Protein AF-A0A7S0RSA3-F1 (afdb_monomer_lite)

pLDDT: m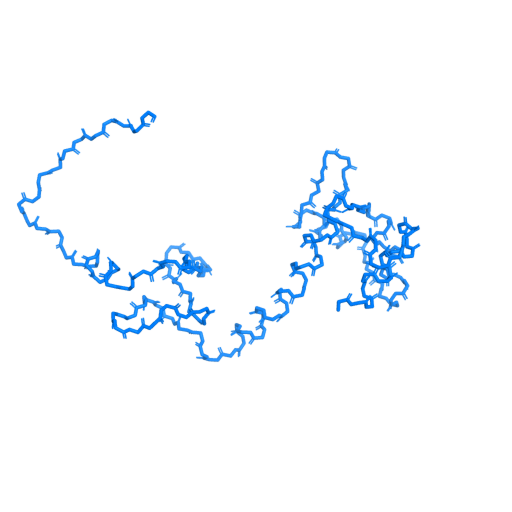ean 77.87, std 15.33, range [42.91, 96.69]

Radius of gyration: 22.01 Å; chains: 1; bounding box: 42×41×58 Å

Foldseek 3Di:
DQLLLCLLQVLVVHHSVPQDQPDWAALVSVQSSCVVVVDHDDSVVSVVLCVVQHDDPVSIHGPCSSVCCVVVVVVVVVLVPDPQEDEAADAAPDDLDQSYFHDDPVDPDGHRDPPPDHSVVVVVVPDDPDPPDDDDDDPDDD

InterPro domains:
  IPR011992 EF-hand domain pair [SSF47473] (24-72)

Sequence (142 aa):
RTTLLRAIGKVLGKRDVDIGVLDKMSTSQFKAAWDTLGVSISPGYIDALFNKYGQDKAGKMPVNVFVDALLYGASRQVMLENDYVQKGAFQAGRAATHMGKILYPECKKGVWPPSDWDPALAERSAQLPDARLQLEFVYGYD

Organism: NCBI:txid1034604

Structure (mmCIF, N/CA/C/O backbone):
data_AF-A0A7S0RSA3-F1
#
_entry.id   AF-A0A7S0RSA3-F1
#
loop_
_atom_site.group_PDB
_atom_site.id
_atom_site.type_symbol
_atom_site.label_atom_id
_atom_site.label_alt_id
_atom_site.label_comp_id
_atom_site.label_asym_id
_atom_site.label_entity_id
_atom_site.label_seq_id
_atom_site.pdbx_PDB_ins_code
_atom_site.Cartn_x
_atom_site.Cartn_y
_atom_site.Cartn_z
_atom_site.occupancy
_atom_site.B_iso_or_equiv
_atom_site.auth_seq_id
_atom_site.auth_comp_id
_atom_site.auth_asym_id
_atom_site.auth_atom_id
_atom_site.pdbx_PDB_model_num
ATOM 1 N N . ARG A 1 1 ? -5.636 -14.315 2.972 1.00 79.56 1 ARG A N 1
ATOM 2 C CA . ARG A 1 1 ? -6.605 -13.212 2.737 1.00 79.56 1 ARG A CA 1
ATOM 3 C C . ARG A 1 1 ? -7.814 -13.303 3.670 1.00 79.56 1 ARG A C 1
ATOM 5 O O . ARG A 1 1 ? -7.992 -12.400 4.472 1.00 79.56 1 ARG A O 1
ATOM 12 N N . THR A 1 2 ? -8.583 -14.394 3.640 1.00 86.00 2 THR A N 1
ATOM 13 C CA . THR A 1 2 ? -9.829 -14.564 4.419 1.00 86.00 2 THR A CA 1
ATOM 14 C C . THR A 1 2 ? -9.654 -14.406 5.933 1.00 86.00 2 THR A C 1
ATOM 16 O O . THR A 1 2 ? -10.406 -13.669 6.556 1.00 86.00 2 THR A O 1
ATOM 19 N N . THR A 1 3 ? -8.620 -15.006 6.534 1.00 90.00 3 THR A N 1
ATOM 20 C CA . THR A 1 3 ? -8.354 -14.883 7.983 1.00 90.00 3 THR A CA 1
ATOM 21 C C . THR A 1 3 ? -8.111 -13.436 8.420 1.00 90.00 3 THR A C 1
ATOM 23 O O . THR A 1 3 ? -8.660 -12.995 9.425 1.00 90.00 3 THR A O 1
ATOM 26 N N . LEU A 1 4 ? -7.337 -12.680 7.634 1.00 90.81 4 LEU A N 1
ATOM 27 C CA . LEU A 1 4 ? -7.052 -11.269 7.897 1.00 90.81 4 LEU A CA 1
ATOM 28 C C . LEU A 1 4 ? -8.320 -10.413 7.784 1.00 90.81 4 LEU A C 1
ATOM 30 O O . LEU A 1 4 ? -8.612 -9.627 8.679 1.00 90.81 4 LEU A O 1
ATOM 34 N N . LEU A 1 5 ? -9.104 -10.603 6.718 1.00 92.88 5 LEU A N 1
ATOM 35 C CA . LEU A 1 5 ? -10.372 -9.890 6.541 1.00 92.88 5 LEU A CA 1
ATOM 36 C C . LEU A 1 5 ? -11.381 -10.232 7.641 1.00 92.88 5 LEU A C 1
ATOM 38 O O . LEU A 1 5 ? -12.115 -9.353 8.072 1.00 92.88 5 LEU A O 1
ATOM 42 N N . ARG A 1 6 ? -11.383 -11.461 8.165 1.00 94.00 6 ARG A N 1
ATOM 43 C CA . ARG A 1 6 ? -12.230 -11.838 9.303 1.00 94.00 6 ARG A CA 1
ATOM 44 C C . ARG A 1 6 ? -11.825 -11.127 10.596 1.00 94.00 6 ARG A C 1
ATOM 46 O O . ARG A 1 6 ? -12.699 -10.659 11.321 1.00 94.00 6 ARG A O 1
ATOM 53 N N . ALA A 1 7 ? -10.525 -11.022 10.874 1.00 94.38 7 ALA A N 1
ATOM 54 C CA . ALA A 1 7 ? -10.015 -10.274 12.025 1.00 94.38 7 ALA A CA 1
ATOM 55 C C . ALA A 1 7 ? -10.376 -8.783 11.932 1.00 94.38 7 ALA A C 1
ATOM 57 O O . ALA A 1 7 ? -10.907 -8.209 12.880 1.00 94.38 7 ALA A O 1
ATOM 58 N N . ILE A 1 8 ? -10.175 -8.182 10.757 1.00 95.00 8 ILE A N 1
ATOM 59 C CA . ILE A 1 8 ? -10.550 -6.789 10.491 1.00 95.00 8 ILE A CA 1
ATOM 60 C C . ILE A 1 8 ? -12.070 -6.607 10.598 1.00 95.00 8 ILE A C 1
ATOM 62 O O . ILE A 1 8 ? -12.535 -5.693 11.274 1.00 95.00 8 ILE A O 1
ATOM 66 N N . GLY A 1 9 ? -12.851 -7.504 9.994 1.00 95.06 9 GLY A N 1
ATOM 67 C CA . GLY A 1 9 ? -14.313 -7.481 10.029 1.00 95.06 9 GLY A CA 1
ATOM 68 C C . GLY A 1 9 ? -14.855 -7.514 11.453 1.00 95.06 9 GLY A C 1
ATOM 69 O O . GLY A 1 9 ? -15.698 -6.692 11.803 1.00 95.06 9 GLY A O 1
ATOM 70 N N . LYS A 1 10 ? -14.291 -8.363 12.321 1.00 94.94 10 LYS A N 1
ATOM 71 C CA . LYS A 1 10 ? -14.660 -8.424 13.743 1.00 94.94 10 LYS A CA 1
ATOM 72 C C . LYS A 1 10 ? -14.517 -7.069 14.443 1.00 94.94 10 LYS A C 1
ATOM 74 O O . LYS A 1 10 ? -15.375 -6.712 15.243 1.00 94.94 10 LYS A O 1
ATOM 79 N N . VAL A 1 11 ? -13.465 -6.313 14.135 1.00 95.75 11 VAL A N 1
ATOM 80 C CA . VAL A 1 11 ? -13.216 -4.993 14.737 1.00 95.75 11 VAL A CA 1
ATOM 81 C C . VAL A 1 11 ? -14.070 -3.891 14.103 1.00 95.75 11 VAL A C 1
ATOM 83 O O . VAL A 1 11 ? -14.450 -2.936 14.778 1.00 95.75 11 VAL A O 1
ATOM 86 N N . LEU A 1 12 ? -14.402 -4.024 12.819 1.00 94.56 12 LEU A N 1
ATOM 87 C CA . LEU A 1 12 ? -15.292 -3.103 12.110 1.00 94.56 12 LEU A CA 1
ATOM 88 C C . LEU A 1 12 ? -16.784 -3.407 12.328 1.00 94.56 12 LEU A C 1
ATOM 90 O O . LEU A 1 12 ? -17.625 -2.647 11.855 1.00 94.56 12 LEU A O 1
ATOM 94 N N . GLY A 1 13 ? -17.124 -4.501 13.018 1.00 94.31 13 GLY A N 1
ATOM 95 C CA . GLY A 1 13 ? -18.507 -4.953 13.188 1.00 94.31 13 GLY A CA 1
ATOM 96 C C . GLY A 1 13 ? -19.145 -5.455 11.888 1.00 94.31 13 GLY A C 1
ATOM 97 O O . GLY A 1 13 ? -20.351 -5.325 11.702 1.00 94.31 13 GLY A O 1
ATOM 98 N N . LYS A 1 14 ? -18.338 -5.997 10.970 1.00 93.88 14 LYS A N 1
ATOM 99 C CA . LYS A 1 14 ? -18.748 -6.459 9.637 1.00 93.88 14 LYS A CA 1
ATOM 100 C C . LYS A 1 14 ? -18.318 -7.901 9.388 1.00 93.88 14 LYS A C 1
ATOM 102 O O . LYS A 1 14 ? -17.332 -8.374 9.954 1.00 93.88 14 LYS A O 1
ATOM 107 N N . ARG A 1 15 ? -19.024 -8.605 8.499 1.00 91.94 15 ARG A N 1
ATOM 108 C CA . ARG A 1 15 ? -18.519 -9.880 7.966 1.00 91.94 15 ARG A CA 1
ATOM 109 C C . ARG A 1 15 ? -17.389 -9.594 6.981 1.00 91.94 15 ARG A C 1
ATOM 111 O O . ARG A 1 15 ? -17.340 -8.529 6.375 1.00 91.94 15 ARG A O 1
ATOM 118 N N . ASP A 1 16 ? -16.495 -10.557 6.801 1.00 88.62 16 ASP A N 1
ATOM 119 C CA . ASP A 1 16 ? -15.362 -10.466 5.874 1.00 88.62 16 ASP A CA 1
ATOM 120 C C . ASP A 1 16 ? -15.788 -10.203 4.422 1.00 88.62 16 ASP A C 1
ATOM 122 O O . ASP A 1 16 ? -15.103 -9.472 3.710 1.00 88.62 16 ASP A O 1
ATOM 126 N N . VAL A 1 17 ? -16.934 -10.746 4.006 1.00 90.44 17 VAL A N 1
ATOM 127 C CA . VAL A 1 17 ? -17.531 -10.521 2.676 1.00 90.44 17 VAL A CA 1
ATOM 128 C C . VAL A 1 17 ? -18.130 -9.125 2.482 1.00 90.44 17 VAL A C 1
ATOM 130 O O . VAL A 1 17 ? -18.289 -8.695 1.345 1.00 90.44 17 VAL A O 1
ATOM 133 N N . ASP A 1 18 ? -18.443 -8.416 3.570 1.00 92.75 18 ASP A N 1
ATOM 134 C CA . ASP A 1 18 ? -19.067 -7.088 3.525 1.00 92.75 18 ASP A CA 1
ATOM 135 C C . ASP A 1 18 ? -18.023 -5.953 3.574 1.00 92.75 18 ASP A C 1
ATOM 137 O O . ASP A 1 18 ? -18.385 -4.774 3.557 1.00 92.75 18 ASP A O 1
ATOM 141 N N . ILE A 1 19 ? -16.730 -6.292 3.667 1.00 91.88 19 ILE A N 1
ATOM 142 C CA . ILE A 1 19 ? -15.634 -5.319 3.639 1.00 91.88 19 ILE A CA 1
ATOM 143 C C . ILE A 1 19 ? -15.435 -4.847 2.198 1.00 91.88 19 ILE A C 1
ATOM 145 O O . ILE A 1 19 ? -14.972 -5.594 1.335 1.00 91.88 19 ILE A O 1
ATOM 149 N N . GLY A 1 20 ? -15.774 -3.587 1.955 1.00 88.75 20 GLY A N 1
ATOM 150 C CA . GLY A 1 20 ? -15.701 -2.943 0.652 1.00 88.75 20 GLY A CA 1
ATOM 151 C C . GLY A 1 20 ? -14.509 -2.001 0.488 1.00 88.75 20 GLY A C 1
ATOM 152 O O . GLY A 1 20 ? -13.687 -1.795 1.377 1.00 88.75 20 GLY A O 1
ATOM 153 N N . VAL A 1 21 ? -14.456 -1.363 -0.682 1.00 87.00 21 VAL A N 1
ATOM 154 C CA . VAL A 1 21 ? -13.410 -0.397 -1.079 1.00 87.00 21 VAL A CA 1
ATOM 155 C C . VAL A 1 21 ? -13.411 0.865 -0.205 1.00 87.00 21 VAL A C 1
ATOM 157 O O . VAL A 1 21 ? -12.386 1.519 -0.049 1.00 87.00 21 VAL A O 1
ATOM 160 N N . LEU A 1 22 ? -14.563 1.214 0.372 1.00 91.25 22 LEU A N 1
ATOM 161 C CA . LEU A 1 22 ? -14.727 2.407 1.206 1.00 91.25 22 LEU A CA 1
ATOM 162 C C . LEU A 1 22 ? -14.424 2.157 2.686 1.00 91.25 22 LEU A C 1
ATOM 164 O O . LEU A 1 22 ? -14.430 3.106 3.471 1.00 91.25 22 LEU A O 1
ATOM 168 N N . ASP A 1 23 ? -14.180 0.905 3.076 1.00 95.00 23 ASP A N 1
ATOM 169 C CA . ASP A 1 23 ? -13.899 0.575 4.462 1.00 95.00 23 ASP A CA 1
ATOM 170 C C . ASP A 1 23 ? -12.517 1.055 4.878 1.00 95.00 23 ASP A C 1
ATOM 172 O O . ASP A 1 23 ? -11.513 0.868 4.186 1.00 95.00 23 ASP A O 1
ATOM 176 N N . LYS A 1 24 ? -12.480 1.682 6.052 1.00 96.25 24 LYS A N 1
ATOM 177 C CA . LYS A 1 24 ? -11.273 2.257 6.634 1.00 96.25 24 LYS A CA 1
ATOM 178 C C . LYS A 1 24 ? -11.166 1.870 8.097 1.00 96.25 24 LYS A C 1
ATOM 180 O O . LYS A 1 24 ? -12.183 1.710 8.770 1.00 96.25 24 LYS A O 1
ATOM 185 N N . MET A 1 25 ? -9.941 1.794 8.596 1.00 95.88 25 MET A N 1
ATOM 186 C CA . MET A 1 25 ? -9.663 1.481 9.994 1.00 95.88 25 MET A CA 1
ATOM 187 C C . MET A 1 25 ? -8.773 2.542 10.646 1.00 95.88 25 MET A C 1
ATOM 189 O O . MET A 1 25 ? -7.896 3.105 9.993 1.00 95.88 25 MET A O 1
ATOM 193 N N . SER A 1 26 ? -8.998 2.820 11.930 1.00 96.69 26 SER A N 1
ATOM 194 C CA . SER A 1 26 ? -8.088 3.616 12.765 1.00 96.69 26 SER A CA 1
ATOM 195 C C . SER A 1 26 ? -6.900 2.785 13.262 1.00 96.69 26 SER A C 1
ATOM 197 O O . SER A 1 26 ? -6.918 1.555 13.202 1.00 96.69 26 SER A O 1
ATOM 199 N N . THR A 1 27 ? -5.891 3.442 13.835 1.00 95.25 27 THR A N 1
ATOM 200 C CA . THR A 1 27 ? -4.743 2.781 14.482 1.00 95.25 27 THR A CA 1
ATOM 201 C C . THR A 1 27 ? -5.163 1.866 15.635 1.00 95.25 27 THR A C 1
ATOM 203 O O . THR A 1 27 ? -4.638 0.764 15.780 1.00 95.25 27 THR A O 1
ATOM 206 N N . SER A 1 28 ? -6.167 2.268 16.422 1.00 94.94 28 SER A N 1
ATOM 207 C CA . SER A 1 28 ? -6.733 1.442 17.496 1.00 94.94 28 SER A CA 1
ATOM 208 C C . SER A 1 28 ? -7.439 0.193 16.964 1.00 94.94 28 SER A C 1
ATOM 210 O O . SER A 1 28 ? -7.255 -0.897 17.507 1.00 94.94 28 SER A O 1
ATOM 212 N N . GLN A 1 29 ? -8.200 0.330 15.875 1.00 96.19 29 GLN A N 1
ATOM 213 C CA . GLN A 1 29 ? -8.859 -0.797 15.218 1.00 96.19 29 GLN A CA 1
ATOM 214 C C . GLN A 1 29 ? -7.839 -1.743 14.574 1.00 96.19 29 GLN A C 1
ATOM 216 O O . GLN A 1 29 ? -7.968 -2.961 14.687 1.00 96.19 29 GLN A O 1
ATOM 221 N N . PHE A 1 30 ? -6.792 -1.192 13.959 1.00 95.56 30 PHE A N 1
ATOM 222 C CA . PHE A 1 30 ? -5.667 -1.963 13.444 1.00 95.56 30 PHE A CA 1
ATOM 223 C C . PHE A 1 30 ? -5.008 -2.765 14.569 1.00 95.56 30 PHE A C 1
ATOM 225 O O . PHE A 1 30 ? -4.902 -3.981 14.472 1.00 95.56 30 PHE A O 1
ATOM 232 N N . LYS A 1 31 ? -4.649 -2.128 15.689 1.00 95.50 31 LYS A N 1
ATOM 233 C CA . LYS A 1 31 ? -4.056 -2.838 16.828 1.00 95.50 31 LYS A CA 1
ATOM 234 C C . LYS A 1 31 ? -4.947 -3.993 17.299 1.00 95.50 31 LYS A C 1
ATOM 236 O O . LYS A 1 31 ? -4.473 -5.119 17.411 1.00 95.50 31 LYS A O 1
ATOM 241 N N . ALA A 1 32 ? -6.238 -3.731 17.503 1.00 95.12 32 ALA A N 1
ATOM 242 C CA . ALA A 1 32 ? -7.186 -4.748 17.947 1.00 95.12 32 ALA A CA 1
ATOM 243 C C . ALA A 1 32 ? -7.287 -5.923 16.958 1.00 95.12 32 ALA A C 1
ATOM 245 O O . ALA A 1 32 ? -7.335 -7.077 17.377 1.00 95.12 32 ALA A O 1
ATOM 246 N N . ALA A 1 33 ? -7.276 -5.658 15.648 1.00 95.12 33 ALA A N 1
ATOM 247 C CA . ALA A 1 33 ? -7.328 -6.715 14.642 1.00 95.12 33 ALA A CA 1
ATOM 248 C C . ALA A 1 33 ? -6.073 -7.605 14.698 1.00 95.12 33 ALA A C 1
ATOM 250 O O . ALA A 1 33 ? -6.189 -8.826 14.612 1.00 95.12 33 ALA A O 1
ATOM 251 N N . TRP A 1 34 ? -4.888 -7.034 14.920 1.00 94.31 34 TRP A N 1
ATOM 252 C CA . TRP A 1 34 ? -3.647 -7.808 15.054 1.00 94.31 34 TRP A CA 1
ATOM 253 C C . TRP A 1 34 ? -3.548 -8.556 16.383 1.00 94.31 34 TRP A C 1
ATOM 255 O O . TRP A 1 34 ? -3.115 -9.709 16.390 1.00 94.31 34 TRP A O 1
ATOM 265 N N . ASP A 1 35 ? -4.059 -7.978 17.471 1.00 93.62 35 ASP A N 1
ATOM 266 C CA . ASP A 1 35 ? -4.181 -8.668 18.756 1.00 93.62 35 ASP A CA 1
ATOM 267 C C . ASP A 1 35 ? -5.059 -9.932 18.612 1.00 93.62 35 ASP A C 1
ATOM 269 O O . ASP A 1 35 ? -4.721 -10.981 19.158 1.00 93.62 35 ASP A O 1
ATOM 273 N N . THR A 1 36 ? -6.137 -9.900 17.805 1.00 92.88 36 THR A N 1
ATOM 274 C CA . THR A 1 36 ? -6.954 -11.111 17.542 1.00 92.88 36 THR A CA 1
ATOM 275 C C . THR A 1 36 ? -6.224 -12.199 16.756 1.00 92.88 36 THR A C 1
ATOM 277 O O . THR A 1 36 ? -6.622 -13.361 16.812 1.00 92.88 36 THR A O 1
ATOM 280 N N . LEU A 1 37 ? -5.160 -11.835 16.040 1.00 91.75 37 LEU A N 1
ATOM 281 C CA . LEU A 1 37 ? -4.282 -12.766 15.334 1.00 91.75 37 LEU A CA 1
ATOM 282 C C . LEU A 1 37 ? -3.102 -13.226 16.208 1.00 91.75 37 LEU A C 1
ATOM 284 O O . LEU A 1 37 ? -2.268 -13.993 15.735 1.00 91.75 37 LEU A O 1
ATOM 288 N N . GLY A 1 38 ? -3.018 -12.766 17.463 1.00 92.94 38 GLY A N 1
ATOM 289 C CA . GLY A 1 38 ? -1.916 -13.069 18.376 1.00 92.94 38 GLY A CA 1
ATOM 290 C C . GLY A 1 38 ? -0.624 -12.309 18.064 1.00 92.94 38 GLY A C 1
ATOM 291 O O . GLY A 1 38 ? 0.442 -12.703 18.531 1.00 92.94 38 GLY A O 1
ATOM 292 N N . VAL A 1 39 ? -0.694 -11.233 17.274 1.00 91.50 39 VAL A N 1
ATOM 293 C CA . VAL A 1 39 ? 0.473 -10.444 16.867 1.00 91.50 39 VAL A CA 1
ATOM 294 C C . VAL A 1 39 ? 0.471 -9.115 17.611 1.00 91.50 39 VAL A C 1
ATOM 296 O O . VAL A 1 39 ? -0.364 -8.253 17.357 1.00 91.50 39 VAL A O 1
ATOM 299 N N . SER A 1 40 ? 1.444 -8.925 18.499 1.00 90.62 40 SER A N 1
ATOM 300 C CA . SER A 1 40 ? 1.648 -7.643 19.175 1.00 90.62 40 SER A CA 1
ATOM 301 C C . SER A 1 40 ? 2.535 -6.735 18.325 1.00 90.62 40 SER A C 1
ATOM 303 O O . SER A 1 40 ? 3.655 -7.106 17.970 1.00 90.62 40 SER A O 1
ATOM 305 N N . ILE A 1 41 ? 2.039 -5.543 17.994 1.00 91.38 41 ILE A N 1
ATOM 306 C CA . ILE A 1 41 ? 2.775 -4.524 17.236 1.00 91.38 41 ILE A CA 1
ATOM 307 C C . ILE A 1 41 ? 2.923 -3.284 18.113 1.00 91.38 41 ILE A C 1
ATOM 309 O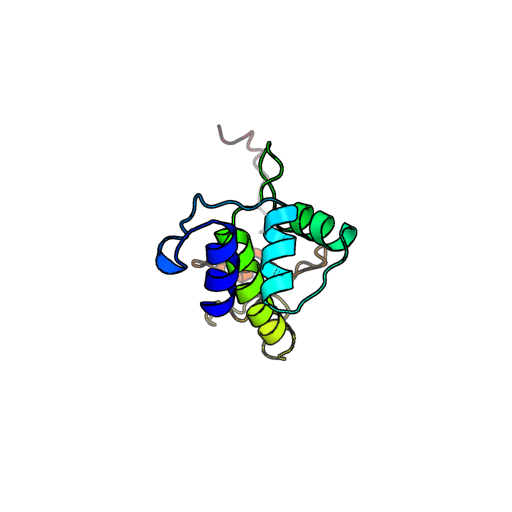 O . ILE A 1 41 ? 1.958 -2.834 18.735 1.00 91.38 41 ILE A O 1
ATOM 313 N N . SER A 1 42 ? 4.134 -2.722 18.168 1.00 92.56 42 SER A N 1
ATOM 314 C CA . SER A 1 42 ? 4.367 -1.496 18.929 1.00 92.56 42 SER A CA 1
ATOM 315 C C . SER A 1 42 ? 3.661 -0.293 18.279 1.00 92.56 42 SER A C 1
ATOM 317 O O . SER A 1 42 ? 3.528 -0.249 17.052 1.00 92.56 42 SER A O 1
ATOM 319 N N . PRO A 1 43 ? 3.247 0.719 19.063 1.00 90.38 43 PRO A N 1
ATOM 320 C CA . PRO A 1 43 ? 2.539 1.886 18.531 1.00 90.38 43 PRO A CA 1
ATOM 321 C C . PRO A 1 43 ? 3.294 2.599 17.400 1.00 90.38 43 PRO A C 1
ATOM 323 O O . PRO A 1 43 ? 2.717 2.861 16.351 1.00 90.38 43 PRO A O 1
ATOM 326 N N . GLY A 1 44 ? 4.609 2.799 17.553 1.00 90.81 44 GLY A N 1
ATOM 327 C CA . GLY A 1 44 ? 5.421 3.464 16.528 1.00 90.81 44 GLY A CA 1
ATOM 328 C C . GLY A 1 44 ? 5.469 2.712 15.192 1.00 90.81 44 GLY A C 1
ATOM 329 O O . GLY A 1 44 ? 5.525 3.337 14.134 1.00 90.81 44 GLY A O 1
ATOM 330 N N . TYR A 1 45 ? 5.390 1.376 15.210 1.00 91.06 45 TYR A N 1
ATOM 331 C CA . TYR A 1 45 ? 5.279 0.593 13.977 1.00 91.06 45 TYR A CA 1
ATOM 332 C C . TYR A 1 45 ? 3.904 0.737 13.322 1.00 91.06 45 TYR A C 1
ATOM 334 O O . TYR A 1 45 ? 3.827 0.774 12.095 1.00 91.06 45 TYR A O 1
ATOM 342 N N . ILE A 1 46 ? 2.829 0.842 14.108 1.00 93.25 46 ILE A N 1
ATOM 343 C CA . ILE A 1 46 ? 1.475 1.069 13.581 1.00 93.25 46 ILE A CA 1
ATOM 344 C C . ILE A 1 46 ? 1.426 2.418 12.860 1.00 93.25 46 ILE A C 1
ATOM 346 O O . ILE A 1 46 ? 1.012 2.471 11.703 1.00 93.25 46 ILE A O 1
ATOM 350 N N . ASP A 1 47 ? 1.938 3.479 13.482 1.00 91.44 47 ASP A N 1
ATOM 351 C CA . ASP A 1 47 ? 1.976 4.813 12.874 1.00 91.44 47 ASP A CA 1
ATOM 352 C C . ASP A 1 47 ? 2.799 4.823 11.577 1.00 91.44 47 ASP A C 1
ATOM 354 O O . ASP A 1 47 ? 2.387 5.384 10.559 1.00 91.44 47 ASP A O 1
ATOM 358 N N . ALA A 1 48 ? 3.941 4.128 11.565 1.00 89.94 48 ALA A N 1
ATOM 359 C CA . ALA A 1 48 ? 4.756 3.979 10.365 1.00 89.94 48 ALA A CA 1
ATOM 360 C C . ALA A 1 48 ? 4.015 3.240 9.234 1.00 89.94 48 ALA A C 1
ATOM 362 O O . ALA A 1 48 ? 4.148 3.612 8.067 1.00 89.94 48 ALA A O 1
ATOM 363 N N . LEU A 1 49 ? 3.215 2.216 9.553 1.00 91.50 49 LEU A N 1
ATOM 364 C CA . LEU A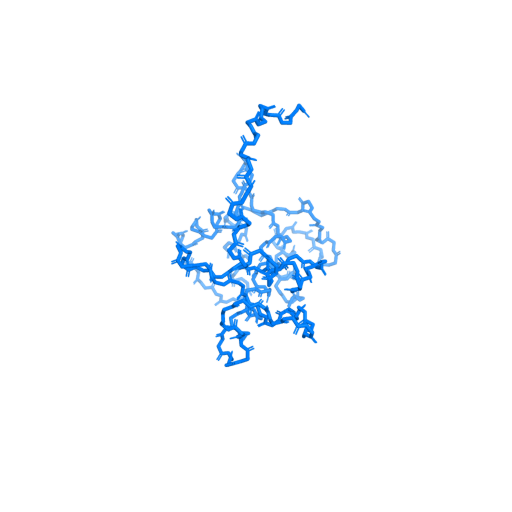 1 49 ? 2.395 1.503 8.568 1.00 91.50 49 LEU A CA 1
ATOM 365 C C . LEU A 1 49 ? 1.289 2.401 7.998 1.00 91.50 49 LEU A C 1
ATOM 367 O O . LEU A 1 49 ? 1.067 2.379 6.786 1.00 91.50 49 LEU A O 1
ATOM 371 N N . PHE A 1 50 ? 0.650 3.218 8.838 1.00 94.38 50 PHE A N 1
ATOM 372 C CA . PHE A 1 50 ? -0.345 4.215 8.423 1.00 94.38 50 PHE A CA 1
ATOM 373 C C . PHE A 1 50 ? 0.246 5.263 7.486 1.00 94.38 50 PHE A C 1
ATOM 375 O O . PHE A 1 50 ? -0.311 5.523 6.420 1.00 94.38 50 PHE A O 1
ATOM 382 N N . ASN A 1 51 ? 1.438 5.764 7.798 1.00 89.69 51 ASN A N 1
ATOM 383 C CA . ASN A 1 51 ? 2.149 6.682 6.913 1.00 89.69 51 ASN A CA 1
ATOM 384 C C . ASN A 1 51 ? 2.589 6.014 5.600 1.00 89.69 51 ASN A C 1
ATOM 386 O O . ASN A 1 51 ? 2.559 6.646 4.547 1.00 89.69 51 ASN A O 1
ATOM 390 N N . LYS A 1 52 ? 2.972 4.731 5.634 1.00 87.44 52 LYS A N 1
ATOM 391 C CA . LYS A 1 52 ? 3.439 3.994 4.451 1.00 87.44 52 LYS A CA 1
ATOM 392 C C . LYS A 1 52 ? 2.321 3.667 3.458 1.00 87.44 52 LYS A C 1
ATOM 394 O O . LYS A 1 52 ? 2.538 3.792 2.256 1.00 87.44 52 LYS A O 1
ATOM 399 N N . TYR A 1 53 ? 1.177 3.180 3.938 1.00 87.00 53 TYR A N 1
ATOM 400 C CA . TYR A 1 53 ? 0.072 2.726 3.077 1.00 87.00 53 TYR A CA 1
ATOM 401 C C . TYR A 1 53 ? -1.020 3.782 2.875 1.00 87.00 53 TYR A C 1
ATOM 403 O O . TYR A 1 53 ? -1.946 3.564 2.096 1.00 87.00 53 TYR A O 1
ATOM 411 N N . GLY A 1 54 ? -0.868 4.939 3.517 1.00 88.31 54 GLY A N 1
ATOM 412 C CA . GLY A 1 54 ? -1.745 6.086 3.367 1.00 88.31 54 GLY A CA 1
ATOM 413 C C . GLY A 1 54 ? -2.899 6.083 4.363 1.00 88.31 54 GLY A C 1
ATOM 414 O O . GLY A 1 54 ? -3.422 5.045 4.773 1.00 88.31 54 GLY A O 1
ATOM 415 N N . GLN A 1 55 ? -3.317 7.290 4.722 1.00 93.44 55 GLN A N 1
ATOM 416 C CA . GLN A 1 55 ? -4.449 7.551 5.597 1.00 93.44 55 GLN A CA 1
ATOM 417 C C . GLN A 1 55 ? -5.215 8.771 5.094 1.00 93.44 55 GLN A C 1
ATOM 419 O O . GLN A 1 55 ? -4.660 9.637 4.416 1.00 93.44 55 GLN A O 1
ATOM 424 N N . ASP A 1 56 ? -6.504 8.831 5.401 1.00 91.69 56 ASP A N 1
ATOM 425 C CA . ASP A 1 56 ? -7.322 9.991 5.078 1.00 91.69 56 ASP A CA 1
ATOM 426 C C . ASP A 1 56 ? -7.109 11.153 6.065 1.00 91.69 56 ASP A C 1
ATOM 428 O O . ASP A 1 56 ? -6.343 11.065 7.025 1.00 91.69 56 ASP A O 1
ATOM 432 N N . LYS A 1 57 ? -7.830 12.261 5.843 1.00 90.75 57 LYS A N 1
ATOM 433 C CA . LYS A 1 57 ? -7.790 13.442 6.722 1.00 90.75 57 LYS A CA 1
ATOM 434 C C . LYS A 1 57 ? -8.204 13.144 8.172 1.00 90.75 57 LYS A C 1
ATOM 436 O O . LYS A 1 57 ? -7.898 13.940 9.050 1.00 90.75 57 LYS A O 1
ATOM 441 N N . ALA A 1 58 ? -8.902 12.034 8.420 1.00 91.94 58 ALA A N 1
ATOM 442 C CA . ALA A 1 58 ? -9.316 11.590 9.746 1.00 91.94 58 ALA A CA 1
ATOM 443 C C . ALA A 1 58 ? -8.344 10.559 10.357 1.00 91.94 58 ALA A C 1
ATOM 445 O O . ALA A 1 58 ? -8.659 9.968 11.390 1.00 91.94 58 ALA A O 1
ATOM 446 N N . GLY A 1 59 ? -7.187 10.318 9.727 1.00 92.62 59 GLY A N 1
ATOM 447 C CA . GLY A 1 59 ? -6.180 9.367 10.200 1.00 92.62 59 GLY A CA 1
ATOM 448 C C . GLY A 1 59 ? -6.587 7.901 10.034 1.00 92.62 59 GLY A C 1
ATOM 449 O O . GLY A 1 59 ? -6.103 7.040 10.767 1.00 92.62 59 GLY A O 1
ATOM 450 N N . LYS A 1 60 ? -7.512 7.593 9.113 1.00 95.75 60 LYS A N 1
ATOM 451 C CA . LYS A 1 60 ? -7.956 6.217 8.855 1.00 95.75 60 LYS A CA 1
ATOM 452 C C . LYS A 1 60 ? -7.339 5.659 7.579 1.00 95.75 60 LYS A C 1
ATOM 454 O O . LYS A 1 60 ? -7.357 6.308 6.534 1.00 95.75 60 LYS A O 1
ATOM 459 N N . MET A 1 61 ? -6.860 4.423 7.652 1.00 95.88 61 MET A N 1
ATOM 460 C CA . MET A 1 61 ? -6.262 3.702 6.529 1.00 95.88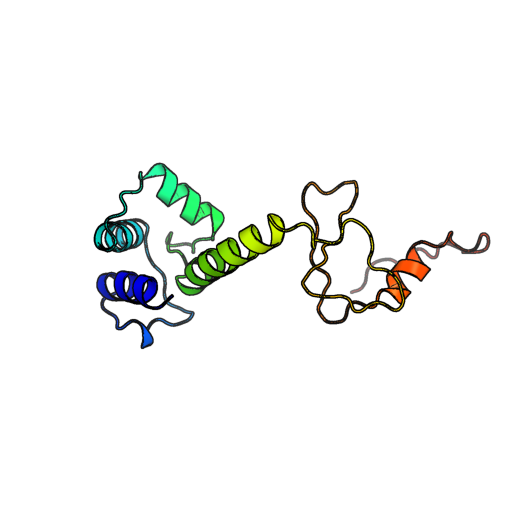 61 MET A CA 1
ATOM 461 C C . MET A 1 61 ? -7.331 2.926 5.744 1.00 95.88 61 MET A C 1
ATOM 463 O O . MET A 1 61 ? -8.114 2.206 6.371 1.00 95.88 61 MET A O 1
ATOM 467 N N . PRO A 1 62 ? -7.362 3.005 4.399 1.00 95.12 62 PRO A N 1
ATOM 468 C CA . PRO A 1 62 ? -8.211 2.151 3.567 1.00 95.12 62 PRO A CA 1
ATOM 469 C C . PRO A 1 62 ? -7.834 0.668 3.693 1.00 95.12 62 PRO A C 1
ATOM 471 O O . PRO A 1 62 ? -6.691 0.274 3.447 1.00 95.12 62 PRO A O 1
ATOM 474 N N . VAL A 1 63 ? -8.805 -0.169 4.063 1.00 94.12 63 VAL A N 1
ATOM 475 C CA . VAL A 1 63 ? -8.588 -1.591 4.379 1.00 94.12 63 VAL A CA 1
ATOM 476 C C . VAL A 1 63 ? -8.098 -2.366 3.160 1.00 94.12 63 VAL A C 1
ATOM 478 O O . VAL A 1 63 ? -7.146 -3.138 3.250 1.00 94.12 63 VAL A O 1
ATOM 481 N N . ASN A 1 64 ? -8.746 -2.162 2.016 1.00 90.31 64 ASN A N 1
ATOM 482 C CA . ASN A 1 64 ? -8.431 -2.858 0.774 1.00 90.31 64 ASN A CA 1
ATOM 483 C C . ASN A 1 64 ? -7.001 -2.562 0.302 1.00 90.31 64 ASN A C 1
ATOM 485 O O . ASN A 1 64 ? -6.265 -3.498 0.016 1.00 90.31 64 ASN A O 1
ATOM 489 N N . VAL A 1 65 ? -6.587 -1.288 0.308 1.00 88.81 65 VAL A N 1
ATOM 490 C CA . VAL A 1 65 ? -5.238 -0.860 -0.097 1.00 88.81 65 VAL A CA 1
ATOM 491 C C . VAL A 1 65 ? -4.186 -1.563 0.751 1.00 88.81 65 VAL A C 1
ATOM 493 O O . VAL A 1 65 ? -3.221 -2.102 0.214 1.00 88.81 65 VAL A O 1
ATOM 496 N N . PHE A 1 66 ? -4.392 -1.614 2.067 1.00 90.81 66 PHE A N 1
ATOM 497 C CA . PHE A 1 66 ? -3.478 -2.299 2.969 1.00 90.81 66 PHE A CA 1
ATOM 498 C C . PHE A 1 66 ? -3.434 -3.811 2.737 1.00 90.81 66 PHE A C 1
ATOM 500 O O . PHE A 1 66 ? -2.352 -4.384 2.612 1.00 90.81 66 PHE A O 1
ATOM 507 N N . VAL A 1 67 ? -4.596 -4.469 2.691 1.00 89.88 67 VAL A N 1
ATOM 508 C CA . VAL A 1 67 ? -4.686 -5.928 2.534 1.00 89.88 67 VAL A CA 1
ATOM 509 C C . VAL A 1 67 ? -4.069 -6.358 1.209 1.00 89.88 67 VAL A C 1
ATOM 511 O O . VAL A 1 67 ? -3.285 -7.307 1.178 1.00 89.88 67 VAL A O 1
ATOM 514 N N . ASP A 1 68 ? -4.373 -5.641 0.133 1.00 85.94 68 ASP A N 1
ATOM 515 C CA . ASP A 1 68 ? -3.807 -5.896 -1.183 1.00 85.94 68 ASP A CA 1
ATOM 516 C C . ASP A 1 68 ? -2.296 -5.652 -1.167 1.00 85.94 68 ASP A C 1
ATOM 518 O O . ASP A 1 68 ? -1.536 -6.522 -1.584 1.00 85.94 68 ASP A O 1
ATOM 522 N N . ALA A 1 69 ? -1.821 -4.537 -0.606 1.00 84.50 69 ALA A N 1
ATOM 523 C CA . ALA A 1 69 ? -0.389 -4.265 -0.508 1.00 84.50 69 ALA A CA 1
ATOM 524 C C . ALA A 1 69 ? 0.367 -5.316 0.320 1.00 84.50 69 ALA A C 1
ATOM 526 O O . ALA A 1 69 ? 1.493 -5.668 -0.029 1.00 84.50 69 ALA A O 1
ATOM 527 N N . LEU A 1 70 ? -0.238 -5.844 1.385 1.00 84.88 70 LEU A N 1
ATOM 528 C CA . LEU A 1 70 ? 0.352 -6.898 2.208 1.00 84.88 70 LEU A CA 1
ATOM 529 C C . LEU A 1 70 ? 0.454 -8.221 1.436 1.00 84.88 70 LEU A C 1
ATOM 531 O O . LEU A 1 70 ? 1.503 -8.864 1.445 1.00 84.88 70 LEU A O 1
ATOM 535 N N . LEU A 1 71 ? -0.619 -8.612 0.744 1.00 81.00 71 LEU A N 1
ATOM 536 C CA . LEU A 1 71 ? -0.666 -9.858 -0.023 1.00 81.00 71 LEU A CA 1
ATOM 537 C C . LEU A 1 71 ? 0.231 -9.790 -1.260 1.00 81.00 71 LEU A C 1
ATOM 539 O O . LEU A 1 71 ? 1.053 -10.680 -1.469 1.00 81.00 71 LEU A O 1
A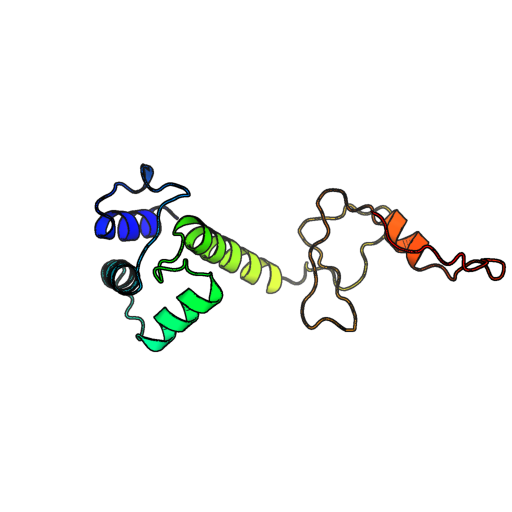TOM 543 N N . TYR A 1 72 ? 0.129 -8.708 -2.035 1.00 73.56 72 TYR A N 1
ATOM 544 C CA . TYR A 1 72 ? 0.968 -8.495 -3.208 1.00 73.56 72 TYR A CA 1
ATOM 545 C C . TYR A 1 72 ? 2.426 -8.252 -2.828 1.00 73.56 72 TYR A C 1
ATOM 547 O O . TYR A 1 72 ? 3.316 -8.669 -3.566 1.00 73.56 72 TYR A O 1
ATOM 555 N N . GLY A 1 73 ? 2.686 -7.610 -1.688 1.00 65.62 73 GLY A N 1
ATOM 556 C CA . GLY A 1 73 ? 4.025 -7.382 -1.151 1.00 65.62 73 GLY A CA 1
ATOM 557 C C . GLY A 1 73 ? 4.773 -8.685 -0.884 1.00 65.62 73 GLY A C 1
ATOM 558 O O . GLY A 1 73 ? 5.912 -8.814 -1.323 1.00 65.62 73 GLY A O 1
ATOM 559 N N . ALA A 1 74 ? 4.113 -9.670 -0.268 1.00 60.91 74 ALA A N 1
ATOM 560 C CA . ALA A 1 74 ? 4.700 -10.984 -0.014 1.00 60.91 74 ALA A CA 1
ATOM 561 C C . ALA A 1 74 ? 5.013 -11.736 -1.318 1.00 60.91 74 ALA A C 1
ATOM 563 O O . ALA A 1 74 ? 6.137 -12.191 -1.512 1.00 60.91 74 ALA A O 1
ATOM 564 N N . SER A 1 75 ? 4.075 -11.781 -2.270 1.00 55.91 75 SER A N 1
ATOM 565 C CA . SER A 1 75 ? 4.342 -12.366 -3.593 1.00 55.91 75 SER A CA 1
ATOM 566 C C . SER A 1 75 ? 5.432 -11.608 -4.360 1.00 55.91 75 SER A C 1
ATOM 568 O O . SER A 1 75 ? 6.241 -12.233 -5.034 1.00 55.91 75 SER A O 1
ATOM 570 N N . ARG A 1 76 ? 5.526 -10.276 -4.216 1.00 55.84 76 ARG A N 1
ATOM 571 C CA . ARG A 1 76 ? 6.606 -9.460 -4.799 1.00 55.84 76 ARG A CA 1
ATOM 572 C C . ARG A 1 76 ? 7.961 -9.745 -4.160 1.00 55.84 76 ARG A C 1
ATOM 574 O O . ARG A 1 76 ? 8.950 -9.687 -4.876 1.00 55.84 76 ARG A O 1
ATOM 581 N N . GLN A 1 77 ? 8.022 -10.024 -2.859 1.00 53.44 77 GLN A N 1
ATOM 582 C CA . GLN A 1 77 ? 9.254 -10.434 -2.181 1.00 53.44 77 GLN A CA 1
ATOM 583 C C . GLN A 1 77 ? 9.714 -11.807 -2.661 1.00 53.44 77 GLN A C 1
ATOM 585 O O . GLN A 1 77 ? 10.857 -11.934 -3.075 1.00 53.44 77 GLN A O 1
ATOM 590 N N . VAL A 1 78 ? 8.798 -12.774 -2.755 1.00 53.69 78 VAL A N 1
ATOM 591 C CA . VAL A 1 78 ? 9.093 -14.091 -3.338 1.00 53.69 78 VAL A CA 1
ATOM 592 C C . VAL A 1 78 ? 9.551 -13.958 -4.796 1.00 53.69 78 VAL A C 1
ATOM 594 O O . VAL A 1 78 ? 10.500 -14.618 -5.198 1.00 53.69 78 VAL A O 1
ATOM 597 N N . MET A 1 79 ? 8.951 -13.071 -5.599 1.00 52.53 79 MET A N 1
ATOM 598 C CA . MET A 1 79 ? 9.440 -12.804 -6.963 1.00 52.53 79 MET A CA 1
ATOM 599 C C . MET A 1 79 ? 10.834 -12.159 -6.971 1.00 52.53 79 MET A C 1
ATOM 601 O O . MET A 1 79 ? 11.643 -12.500 -7.820 1.00 52.53 79 MET A O 1
ATOM 605 N N . LEU A 1 80 ? 11.115 -11.232 -6.046 1.00 51.66 80 LEU A N 1
ATOM 606 C CA . LEU A 1 80 ? 12.409 -10.549 -5.908 1.00 51.66 80 LEU A CA 1
ATOM 607 C C . LEU A 1 80 ? 13.533 -11.463 -5.399 1.00 51.66 80 LEU A C 1
ATOM 609 O O . LEU A 1 80 ? 14.693 -11.194 -5.693 1.00 51.66 80 LEU A O 1
ATOM 613 N N . GLU A 1 81 ? 13.196 -12.498 -4.630 1.00 51.97 81 GLU A N 1
ATOM 614 C CA . GLU A 1 81 ? 14.126 -13.499 -4.090 1.00 51.97 81 GLU A CA 1
ATOM 615 C C . GLU A 1 81 ? 14.486 -14.597 -5.105 1.00 51.97 81 GLU A C 1
ATOM 617 O O . GLU A 1 81 ? 15.388 -15.388 -4.850 1.00 51.97 81 GLU A O 1
ATOM 622 N N . ASN A 1 82 ? 13.817 -14.643 -6.263 1.00 49.28 82 ASN A N 1
ATOM 623 C CA . ASN A 1 82 ? 14.102 -15.608 -7.320 1.00 49.28 82 ASN A CA 1
ATOM 624 C C . ASN A 1 82 ? 14.906 -14.974 -8.472 1.00 49.28 82 ASN A C 1
ATOM 626 O O . ASN A 1 82 ? 14.564 -13.904 -8.975 1.00 49.28 82 ASN A O 1
ATOM 630 N N . ASP A 1 83 ? 15.923 -15.688 -8.964 1.00 51.28 83 ASP A N 1
ATOM 631 C CA . ASP A 1 83 ? 16.851 -15.257 -10.030 1.00 51.28 83 ASP A CA 1
ATOM 632 C C . ASP A 1 83 ? 16.214 -15.065 -11.427 1.00 51.28 83 ASP A C 1
ATOM 634 O O . ASP A 1 83 ? 16.899 -14.715 -12.388 1.00 51.28 83 ASP A O 1
ATOM 638 N N . TYR A 1 84 ? 14.896 -15.241 -11.570 1.00 54.44 84 TYR A N 1
ATOM 639 C CA . TYR A 1 84 ? 14.174 -15.001 -12.828 1.00 54.44 84 TYR A CA 1
ATOM 640 C C . TYR A 1 84 ? 13.860 -13.515 -13.086 1.00 54.44 84 TYR A C 1
ATOM 642 O O . TYR A 1 84 ? 13.284 -13.189 -14.126 1.00 54.44 84 TYR A O 1
ATOM 650 N N . VAL A 1 85 ? 14.208 -12.606 -12.164 1.00 54.41 85 VAL A N 1
ATOM 651 C CA . VAL A 1 85 ? 14.019 -11.160 -12.363 1.00 54.41 85 VAL A CA 1
ATOM 652 C C . VAL A 1 85 ? 15.032 -10.641 -13.378 1.00 54.41 85 VAL A C 1
ATOM 654 O O . VAL A 1 85 ? 16.215 -10.473 -13.078 1.00 54.41 85 VAL A O 1
ATOM 657 N N . GLN A 1 86 ? 14.552 -10.340 -14.586 1.00 58.19 86 GLN A N 1
ATOM 658 C CA . GLN A 1 86 ? 15.379 -9.766 -15.644 1.00 58.19 86 GLN A CA 1
ATOM 659 C C . GLN A 1 86 ? 15.957 -8.415 -15.196 1.00 58.19 86 GLN A C 1
ATOM 661 O O . GLN A 1 86 ? 15.216 -7.488 -14.863 1.00 58.19 86 GLN A O 1
ATOM 666 N N . LYS A 1 87 ? 17.292 -8.315 -15.198 1.00 57.12 87 LYS A N 1
ATOM 667 C CA . LYS A 1 87 ? 18.040 -7.071 -14.984 1.00 57.12 87 LYS A CA 1
ATOM 668 C C . LYS A 1 87 ? 18.327 -6.415 -16.335 1.00 57.12 87 LYS A C 1
ATOM 670 O O . LYS A 1 87 ? 18.865 -7.065 -17.227 1.00 57.12 87 LYS A O 1
ATOM 675 N N . GLY A 1 88 ? 18.016 -5.127 -16.459 1.00 60.94 88 GLY A N 1
ATOM 676 C CA . GLY A 1 88 ? 18.259 -4.342 -17.675 1.00 60.94 88 GLY A CA 1
ATOM 677 C C . GLY A 1 88 ? 17.032 -4.219 -18.581 1.00 60.94 88 GLY A C 1
ATOM 678 O O . GLY A 1 88 ? 15.919 -4.565 -18.188 1.00 60.94 88 GLY A O 1
ATOM 679 N N . ALA A 1 89 ? 17.228 -3.667 -19.780 1.00 62.94 89 ALA A N 1
ATOM 680 C CA . ALA A 1 89 ? 16.147 -3.436 -20.736 1.00 62.94 89 ALA A CA 1
ATOM 681 C C . ALA A 1 89 ? 15.500 -4.753 -21.214 1.00 62.94 89 ALA A C 1
ATOM 683 O O . ALA A 1 89 ? 16.152 -5.800 -21.291 1.00 62.94 89 ALA A O 1
ATOM 684 N N . PHE A 1 90 ? 14.208 -4.698 -21.554 1.00 69.12 90 PHE A N 1
ATOM 685 C CA . PHE A 1 90 ? 13.530 -5.800 -22.240 1.00 69.12 90 PHE A CA 1
ATOM 686 C C . PHE A 1 90 ? 14.116 -5.976 -23.646 1.00 69.12 90 PHE A C 1
ATOM 688 O O . PHE A 1 90 ? 14.346 -4.992 -24.344 1.00 69.12 90 PHE A O 1
ATOM 695 N N . GLN A 1 91 ? 14.363 -7.222 -24.057 1.00 67.06 91 GLN A N 1
ATOM 696 C CA . GLN A 1 91 ? 14.898 -7.528 -25.387 1.00 67.06 91 GLN A CA 1
ATOM 697 C C . GLN A 1 91 ? 13.771 -7.542 -26.424 1.00 67.06 91 GLN A C 1
ATOM 699 O O . GLN A 1 91 ? 12.711 -8.121 -26.169 1.00 67.06 91 GLN A O 1
ATOM 704 N N . ALA A 1 92 ? 14.017 -6.960 -27.599 1.00 64.75 92 ALA A N 1
ATOM 705 C CA . ALA A 1 92 ? 13.110 -7.055 -28.738 1.00 64.75 92 ALA A CA 1
ATOM 706 C C . ALA A 1 92 ? 12.835 -8.521 -29.117 1.00 64.75 92 ALA A C 1
ATOM 708 O O . ALA A 1 92 ? 13.709 -9.385 -29.033 1.00 64.75 92 ALA A O 1
ATOM 709 N N . GLY A 1 93 ? 11.583 -8.820 -29.477 1.00 65.19 93 GLY A N 1
ATOM 710 C CA . GLY A 1 93 ? 11.136 -10.178 -29.810 1.00 65.19 93 GLY A CA 1
ATOM 711 C C . GLY A 1 93 ? 10.856 -11.095 -28.610 1.00 65.19 93 GLY A C 1
ATOM 712 O O . GLY A 1 93 ? 10.419 -12.228 -28.810 1.00 65.19 93 GLY A O 1
ATOM 713 N N . ARG A 1 94 ? 11.051 -10.634 -27.366 1.00 63.22 94 ARG A N 1
ATOM 714 C CA . ARG A 1 94 ? 10.595 -11.341 -26.156 1.00 63.22 94 ARG A CA 1
ATOM 715 C C . ARG A 1 94 ? 9.400 -10.626 -25.539 1.00 63.22 94 ARG A C 1
ATOM 717 O O . ARG A 1 94 ? 9.365 -9.403 -25.499 1.00 63.22 94 ARG A O 1
ATOM 724 N N . ALA A 1 95 ? 8.429 -11.380 -25.027 1.00 60.84 95 ALA A N 1
ATOM 725 C CA . ALA A 1 95 ? 7.284 -10.788 -24.343 1.00 60.84 95 ALA A CA 1
ATOM 726 C C . ALA A 1 95 ? 7.742 -9.990 -23.111 1.00 60.84 95 ALA A C 1
ATOM 728 O O . ALA A 1 95 ? 8.546 -10.479 -22.309 1.00 60.84 95 ALA A O 1
ATOM 729 N N . ALA A 1 96 ? 7.197 -8.785 -22.937 1.00 60.12 96 ALA A N 1
ATOM 730 C CA . ALA A 1 96 ? 7.326 -8.021 -21.705 1.00 60.12 96 ALA A CA 1
ATOM 731 C C . ALA A 1 96 ? 6.533 -8.739 -20.609 1.00 60.12 96 ALA A C 1
ATOM 733 O O . ALA A 1 96 ? 5.335 -8.541 -20.424 1.00 60.12 96 ALA A O 1
ATOM 734 N N . THR A 1 97 ? 7.178 -9.689 -19.940 1.00 61.78 97 THR A N 1
ATOM 735 C CA . THR A 1 97 ? 6.524 -10.452 -18.881 1.00 61.78 97 THR A CA 1
ATOM 736 C C . THR A 1 97 ? 6.486 -9.636 -17.594 1.00 61.78 97 THR A C 1
ATOM 738 O O . THR A 1 97 ? 7.372 -8.830 -17.306 1.00 61.78 97 THR A O 1
ATOM 741 N N . HIS A 1 98 ? 5.500 -9.937 -16.750 1.00 56.03 98 HIS A N 1
ATOM 742 C CA . HIS A 1 98 ? 5.396 -9.473 -15.361 1.00 56.03 98 HIS A CA 1
ATOM 743 C C . HIS A 1 98 ? 6.591 -9.887 -14.472 1.00 56.03 98 HIS A C 1
ATOM 745 O O . HIS A 1 98 ? 6.589 -9.610 -13.275 1.00 56.03 98 HIS A O 1
ATOM 751 N N . MET A 1 99 ? 7.591 -10.566 -15.041 1.00 54.31 99 MET A N 1
ATOM 752 C CA . MET A 1 99 ? 8.785 -11.076 -14.372 1.00 54.31 99 MET A CA 1
ATOM 753 C C . MET A 1 99 ? 9.985 -10.123 -14.498 1.00 54.31 99 MET A C 1
ATOM 755 O O . MET A 1 99 ? 10.981 -10.309 -13.807 1.00 54.31 99 MET A O 1
ATOM 759 N N . GLY A 1 100 ? 9.919 -9.098 -15.357 1.00 62.31 100 GLY A N 1
ATOM 760 C CA . GLY A 1 100 ? 11.013 -8.141 -15.566 1.00 62.31 100 GLY A CA 1
ATOM 761 C C . GLY A 1 100 ? 10.737 -6.758 -14.969 1.00 62.31 100 GLY A C 1
ATOM 762 O O . GLY A 1 100 ? 9.603 -6.281 -14.981 1.00 62.31 100 GLY A O 1
ATOM 763 N N . LYS A 1 101 ? 11.785 -6.082 -14.483 1.00 67.94 101 LYS A N 1
ATOM 764 C CA . LYS A 1 101 ? 11.746 -4.654 -14.125 1.00 67.94 101 LYS A CA 1
ATOM 765 C C . LYS A 1 101 ? 12.785 -3.890 -14.928 1.00 67.94 101 LYS A C 1
ATOM 767 O O . LYS A 1 101 ? 13.92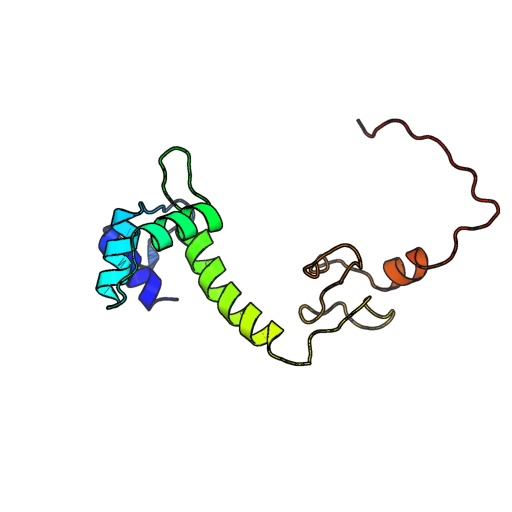7 -4.325 -15.034 1.00 67.94 101 LYS A O 1
ATOM 772 N N . ILE A 1 102 ? 12.416 -2.701 -15.387 1.00 68.69 102 ILE A N 1
ATOM 773 C CA . ILE A 1 102 ? 13.353 -1.762 -16.001 1.00 68.69 102 ILE A CA 1
ATOM 774 C C . ILE A 1 102 ? 14.124 -1.085 -14.872 1.00 68.69 102 ILE A C 1
ATOM 776 O O . ILE A 1 102 ? 13.530 -0.402 -14.034 1.00 68.69 102 ILE A O 1
ATOM 780 N N . LEU A 1 103 ? 15.437 -1.294 -14.817 1.00 67.44 103 LEU A N 1
ATOM 781 C CA . LEU A 1 103 ? 16.309 -0.611 -13.867 1.00 67.44 103 LEU A CA 1
ATOM 782 C C . LEU A 1 103 ? 17.022 0.539 -14.576 1.00 67.44 103 LEU A C 1
ATOM 784 O O . LEU A 1 103 ? 17.883 0.303 -15.420 1.00 67.44 103 LEU A O 1
ATOM 788 N N . TYR A 1 104 ? 16.662 1.766 -14.211 1.00 66.44 104 TYR A N 1
ATOM 789 C CA . TYR A 1 104 ? 17.387 2.958 -14.637 1.00 66.44 104 TYR A CA 1
ATOM 790 C C . TYR A 1 104 ? 18.624 3.158 -13.751 1.00 66.44 104 TYR A C 1
ATOM 792 O O . TYR A 1 104 ? 18.507 2.945 -12.538 1.00 66.44 104 TYR A O 1
ATOM 800 N N . PRO A 1 105 ? 19.778 3.575 -14.304 1.00 65.56 105 PRO A N 1
ATOM 801 C CA . PRO A 1 105 ? 20.998 3.823 -13.529 1.00 65.56 105 PRO A CA 1
ATOM 802 C C . PRO A 1 105 ? 20.790 4.765 -12.335 1.00 65.56 105 PRO A C 1
ATOM 804 O O . PRO A 1 105 ? 21.381 4.575 -11.274 1.00 65.56 105 PRO A O 1
ATOM 807 N N . GLU A 1 106 ? 19.908 5.753 -12.481 1.00 67.69 106 GLU A N 1
ATOM 808 C CA . GLU A 1 106 ? 19.606 6.776 -11.479 1.00 67.69 106 GLU A CA 1
ATOM 809 C C . GLU A 1 106 ? 18.622 6.282 -10.400 1.00 67.69 106 GLU A C 1
ATOM 811 O O . GLU A 1 106 ? 18.453 6.914 -9.353 1.00 67.69 106 GLU A O 1
ATOM 816 N N . CYS A 1 107 ? 17.953 5.147 -10.627 1.00 61.94 107 CYS A N 1
ATOM 817 C CA . CYS A 1 107 ? 16.888 4.645 -9.767 1.00 61.94 107 CYS A CA 1
ATOM 818 C C . CYS A 1 107 ? 17.366 3.507 -8.858 1.00 61.94 107 CYS A C 1
ATOM 820 O O . CYS A 1 107 ? 17.777 2.444 -9.310 1.00 61.94 107 CYS A O 1
ATOM 822 N N . LYS A 1 108 ? 17.169 3.653 -7.538 1.00 65.88 108 LYS A N 1
ATOM 823 C CA . LYS A 1 108 ? 17.453 2.579 -6.559 1.00 65.88 108 LYS A CA 1
ATOM 824 C C . LYS A 1 108 ? 16.542 1.349 -6.698 1.00 65.88 108 LYS A C 1
ATOM 826 O O . LYS A 1 108 ? 16.828 0.305 -6.118 1.00 65.88 108 LYS A O 1
ATOM 831 N N . LYS A 1 109 ? 15.401 1.479 -7.380 1.00 65.00 109 LYS A N 1
ATOM 832 C CA . LYS A 1 109 ? 14.400 0.420 -7.569 1.00 65.00 109 LYS A CA 1
ATOM 833 C C . LYS A 1 109 ? 13.971 0.394 -9.030 1.00 65.00 109 LYS A C 1
ATOM 835 O O . LYS A 1 109 ? 13.740 1.448 -9.610 1.00 65.00 109 LYS A O 1
ATOM 840 N N . GLY A 1 110 ? 13.820 -0.805 -9.589 1.00 69.25 110 GLY A N 1
ATOM 841 C CA . GLY A 1 110 ? 13.305 -0.969 -10.945 1.00 69.25 110 GLY A CA 1
ATOM 842 C C . GLY A 1 110 ? 11.810 -0.654 -11.048 1.00 69.25 110 GLY A C 1
ATOM 843 O O . GLY A 1 110 ? 11.046 -0.898 -10.106 1.00 69.25 110 GLY A O 1
ATOM 844 N N . VAL A 1 111 ? 11.409 -0.131 -12.202 1.00 71.19 111 VAL A N 1
ATOM 845 C CA . VAL A 1 111 ? 10.029 0.212 -12.557 1.00 71.19 111 VAL A CA 1
ATOM 846 C C . VAL A 1 111 ? 9.415 -0.945 -13.344 1.00 71.19 111 VAL A C 1
ATOM 848 O O . VAL A 1 111 ? 10.099 -1.625 -14.109 1.00 71.19 111 VAL A O 1
ATOM 851 N N . TRP A 1 112 ? 8.128 -1.203 -13.123 1.00 69.69 112 TRP A N 1
ATOM 852 C CA . TRP A 1 112 ? 7.397 -2.200 -13.901 1.00 69.69 112 TRP A CA 1
ATOM 853 C C . TRP A 1 112 ? 7.014 -1.620 -15.264 1.00 69.69 112 TRP A C 1
ATOM 855 O O . TRP A 1 112 ? 6.585 -0.465 -15.305 1.00 69.69 112 TRP A O 1
ATOM 865 N N . PRO A 1 113 ? 7.137 -2.390 -16.357 1.00 69.62 113 PRO A N 1
ATOM 866 C CA . PRO A 1 113 ? 6.614 -1.949 -17.639 1.00 69.62 113 PRO A CA 1
ATOM 867 C C . PRO A 1 113 ? 5.077 -1.832 -17.566 1.00 69.62 113 PRO A C 1
ATOM 869 O O . PRO A 1 113 ? 4.439 -2.620 -16.856 1.00 69.62 113 PRO A O 1
ATOM 872 N N . PRO A 1 114 ? 4.465 -0.867 -18.272 1.00 67.81 114 PRO A N 1
ATOM 873 C CA . PRO A 1 114 ? 3.024 -0.857 -18.488 1.00 67.81 114 PRO A CA 1
ATOM 874 C C . PRO A 1 114 ? 2.587 -2.094 -19.294 1.00 67.81 114 PRO A C 1
ATOM 876 O O . PRO A 1 114 ? 3.398 -2.761 -19.938 1.00 67.81 114 PRO A O 1
ATOM 879 N N . SER A 1 115 ? 1.300 -2.438 -19.224 1.00 67.31 115 SER A N 1
ATOM 880 C CA . SER A 1 115 ? 0.741 -3.656 -19.835 1.00 67.31 115 SER A CA 1
ATOM 881 C C . SER A 1 115 ? 0.868 -3.715 -21.362 1.00 67.31 115 SER A C 1
ATOM 883 O O . SER A 1 115 ? 0.849 -4.800 -21.929 1.00 67.31 115 SER A O 1
ATOM 885 N N . ASP A 1 116 ? 0.988 -2.563 -22.011 1.00 70.06 116 ASP A N 1
ATOM 886 C CA . ASP A 1 116 ? 1.151 -2.355 -23.452 1.00 70.06 116 ASP A CA 1
ATOM 887 C C . ASP A 1 116 ? 2.615 -2.103 -23.860 1.00 70.06 116 ASP A C 1
ATOM 889 O O . ASP A 1 116 ? 2.885 -1.620 -24.958 1.00 70.06 116 ASP A O 1
ATOM 893 N N . TRP A 1 117 ? 3.577 -2.416 -22.987 1.00 72.31 117 TRP A N 1
ATOM 894 C CA . TRP A 1 117 ? 4.991 -2.201 -23.272 1.00 72.31 117 TRP A CA 1
ATOM 895 C C . TRP A 1 117 ? 5.472 -3.001 -24.487 1.00 72.31 117 TRP A C 1
ATOM 897 O O . TRP A 1 117 ? 5.455 -4.234 -24.483 1.00 72.31 117 TRP A O 1
ATOM 907 N N . ASP A 1 118 ? 6.006 -2.285 -25.476 1.00 74.25 118 ASP A N 1
ATOM 908 C CA . ASP A 1 118 ? 6.656 -2.849 -26.655 1.00 74.25 118 ASP A CA 1
ATOM 909 C C . ASP A 1 118 ? 8.190 -2.713 -26.546 1.00 74.25 118 ASP A C 1
ATOM 911 O O . ASP A 1 118 ? 8.732 -1.603 -26.635 1.00 74.25 118 ASP A O 1
ATOM 915 N N . PRO A 1 119 ? 8.926 -3.828 -26.378 1.00 71.94 119 PRO A N 1
ATOM 916 C CA . PRO A 1 119 ? 10.384 -3.818 -26.323 1.00 71.94 119 PRO A CA 1
ATOM 917 C C . PRO A 1 119 ? 11.061 -3.245 -27.580 1.00 71.94 119 PRO A C 1
ATOM 919 O O . PRO A 1 119 ? 12.176 -2.734 -27.472 1.00 71.94 119 PRO A O 1
ATOM 922 N N . ALA A 1 120 ? 10.410 -3.269 -28.750 1.00 74.06 120 ALA A N 1
ATOM 923 C CA . ALA A 1 120 ? 10.966 -2.686 -29.973 1.00 74.06 120 ALA A CA 1
ATOM 924 C C . ALA A 1 120 ? 11.074 -1.150 -29.890 1.00 74.06 120 ALA A C 1
ATOM 926 O O . ALA A 1 120 ? 12.003 -0.553 -30.441 1.00 74.06 120 ALA A O 1
ATOM 927 N N . LEU A 1 121 ? 10.176 -0.489 -29.146 1.00 74.44 121 LEU A N 1
ATOM 928 C CA . LEU A 1 121 ? 10.250 0.957 -28.898 1.00 74.44 121 LEU A CA 1
ATOM 929 C C . LEU A 1 121 ? 11.457 1.327 -28.031 1.00 74.44 121 LEU A C 1
ATOM 931 O O . LEU A 1 121 ? 12.056 2.388 -28.230 1.00 74.44 121 LEU A O 1
ATOM 935 N N . ALA A 1 122 ? 11.820 0.458 -27.085 1.00 72.62 122 ALA A N 1
ATOM 936 C CA . ALA A 1 122 ? 12.990 0.649 -26.236 1.00 72.62 122 ALA A CA 1
ATOM 937 C C . ALA A 1 122 ? 14.288 0.503 -27.039 1.00 72.62 122 ALA A C 1
ATOM 939 O O . ALA A 1 122 ? 15.184 1.332 -26.898 1.00 72.62 122 ALA A O 1
ATOM 940 N N . GLU A 1 123 ? 14.366 -0.493 -27.927 1.00 71.56 123 GLU A N 1
ATOM 941 C CA . GLU A 1 123 ? 15.523 -0.687 -28.808 1.00 71.56 123 GLU A CA 1
ATOM 942 C C . GLU A 1 123 ? 15.719 0.500 -29.756 1.00 71.56 123 GLU A C 1
ATOM 944 O O . GLU A 1 123 ? 16.825 1.028 -29.860 1.00 71.56 123 GLU A O 1
ATOM 949 N N . ARG A 1 124 ? 14.639 0.995 -30.375 1.00 75.00 124 ARG A N 1
ATOM 950 C CA . ARG A 1 124 ? 14.693 2.205 -31.207 1.00 75.00 124 ARG A CA 1
ATOM 951 C C . ARG A 1 124 ? 15.166 3.424 -30.414 1.00 75.00 124 ARG A C 1
ATOM 953 O O . ARG A 1 124 ? 15.990 4.183 -30.905 1.00 75.00 124 ARG A O 1
ATOM 960 N N . SER A 1 125 ? 14.660 3.607 -29.195 1.00 68.12 125 SER A N 1
ATOM 961 C CA . SER A 1 125 ? 15.036 4.739 -28.333 1.00 68.12 125 SER A CA 1
ATOM 962 C C . SER A 1 125 ? 16.481 4.666 -27.825 1.00 68.12 125 SER A C 1
ATOM 964 O O . SER A 1 125 ? 17.030 5.686 -27.423 1.00 68.12 125 SER A O 1
ATOM 966 N N . ALA A 1 126 ? 17.099 3.481 -27.831 1.00 70.38 126 ALA A N 1
ATOM 967 C CA . ALA A 1 126 ? 18.503 3.293 -27.470 1.00 70.38 126 ALA A CA 1
ATOM 968 C C . ALA A 1 126 ? 19.472 3.599 -28.627 1.00 70.38 126 ALA A C 1
ATOM 970 O O . ALA A 1 126 ? 20.686 3.636 -28.414 1.00 70.38 126 ALA A O 1
ATOM 971 N N . GLN A 1 127 ? 18.965 3.803 -29.848 1.00 75.50 127 GLN A N 1
ATOM 972 C CA . GLN A 1 127 ? 19.789 4.210 -30.982 1.00 75.50 127 GLN A CA 1
ATOM 973 C C . GLN A 1 127 ? 20.225 5.668 -30.831 1.00 75.50 127 GLN A C 1
ATOM 975 O O . GLN A 1 127 ? 19.507 6.503 -30.279 1.00 75.50 127 GLN A O 1
ATOM 980 N N . LEU A 1 128 ? 21.418 5.979 -31.344 1.00 76.19 128 LEU A N 1
ATOM 981 C CA . LEU A 1 128 ? 21.873 7.363 -31.418 1.00 76.19 128 LEU A CA 1
ATOM 982 C C . LEU A 1 128 ? 20.885 8.177 -32.270 1.00 76.19 128 LEU A C 1
ATOM 984 O O . LEU A 1 128 ? 20.422 7.673 -33.298 1.00 76.19 128 LEU A O 1
ATOM 988 N N . PRO A 1 129 ? 20.568 9.421 -31.872 1.00 74.06 129 PRO A N 1
ATOM 989 C CA . PRO A 1 129 ? 19.735 10.289 -32.694 1.00 74.06 129 PRO A CA 1
ATOM 990 C C . PRO A 1 129 ? 20.389 10.497 -34.069 1.00 74.06 129 PRO A C 1
ATOM 992 O O . PRO A 1 129 ? 21.619 10.523 -34.172 1.00 74.06 129 PRO A O 1
ATOM 995 N N . ASP A 1 130 ? 19.583 10.657 -35.128 1.00 74.75 130 ASP A N 1
ATOM 996 C CA . ASP A 1 130 ? 20.115 11.039 -36.447 1.00 74.75 130 ASP A CA 1
ATOM 997 C C . ASP A 1 130 ? 20.914 12.338 -36.275 1.00 74.75 130 ASP A C 1
ATOM 999 O O . ASP A 1 130 ? 20.420 13.306 -35.701 1.00 74.75 130 ASP A O 1
ATOM 1003 N N . ALA A 1 131 ? 22.148 12.380 -36.776 1.00 73.38 131 ALA A N 1
ATOM 1004 C CA . ALA A 1 131 ? 23.003 13.563 -36.694 1.00 73.38 131 ALA A CA 1
ATOM 1005 C C . ALA A 1 131 ? 22.377 14.813 -37.349 1.00 73.38 131 ALA A C 1
ATOM 1007 O O . ALA A 1 131 ? 22.847 15.927 -37.133 1.00 73.38 131 ALA A O 1
ATOM 1008 N N . ARG A 1 132 ? 21.328 14.632 -38.160 1.00 74.56 132 ARG A N 1
ATOM 1009 C CA . ARG A 1 132 ? 20.568 15.692 -38.831 1.00 74.56 132 ARG A CA 1
ATOM 1010 C C . ARG A 1 132 ? 19.298 16.111 -38.086 1.00 74.56 132 ARG A C 1
ATOM 1012 O O . ARG A 1 132 ? 18.564 16.948 -38.608 1.00 74.56 132 ARG A O 1
ATOM 1019 N N . LEU A 1 133 ? 19.012 15.548 -36.908 1.00 71.56 133 LEU A N 1
ATOM 1020 C CA . LEU A 1 133 ? 17.853 15.951 -36.111 1.00 71.56 133 LEU A CA 1
ATOM 1021 C C . LEU A 1 133 ? 17.991 17.424 -35.707 1.00 71.56 133 LEU A C 1
ATOM 1023 O O . LEU A 1 133 ? 18.916 17.809 -34.993 1.00 71.56 133 LEU A O 1
ATOM 1027 N N . GLN A 1 134 ? 17.051 18.245 -36.166 1.00 68.94 134 GLN A N 1
ATOM 1028 C CA . GLN A 1 134 ? 16.901 19.620 -35.711 1.00 68.94 134 GLN A CA 1
ATOM 1029 C C . GLN A 1 134 ? 15.972 19.631 -34.497 1.00 68.94 134 GLN A C 1
ATOM 1031 O O . GLN A 1 134 ? 14.899 19.031 -34.520 1.00 68.94 134 GLN A O 1
ATOM 1036 N N . LEU A 1 135 ? 16.407 20.282 -33.418 1.00 65.12 135 LEU A N 1
ATOM 1037 C CA . LEU A 1 135 ? 15.588 20.470 -32.225 1.00 65.12 135 LEU A CA 1
ATOM 1038 C C . LEU A 1 135 ? 14.515 21.517 -32.525 1.00 65.12 135 LEU A C 1
ATOM 1040 O O . LEU A 1 135 ? 14.820 22.705 -32.617 1.00 65.12 135 LEU A O 1
ATOM 1044 N N . GLU A 1 136 ? 13.265 21.086 -32.644 1.00 63.94 136 GLU A N 1
ATOM 1045 C CA . GLU A 1 136 ? 12.128 21.999 -32.588 1.00 63.94 136 GLU A CA 1
ATOM 1046 C C . GLU A 1 136 ? 11.736 22.227 -31.126 1.00 63.94 136 GLU A C 1
ATOM 1048 O O . GLU A 1 136 ? 11.420 21.298 -30.381 1.00 63.94 136 GLU A O 1
ATOM 1053 N N . PHE A 1 137 ? 11.795 23.487 -30.699 1.00 58.22 137 PHE A N 1
ATOM 1054 C CA . PHE A 1 137 ? 11.338 23.901 -29.379 1.00 58.22 137 PHE A CA 1
ATOM 1055 C C . PHE A 1 137 ? 9.807 23.924 -29.377 1.00 58.22 137 PHE A C 1
ATOM 1057 O O . PHE A 1 137 ? 9.198 24.815 -29.966 1.00 58.22 137 PHE A O 1
ATOM 1064 N N . VAL A 1 138 ? 9.180 22.958 -28.708 1.00 59.44 138 VAL A N 1
ATOM 1065 C CA . VAL A 1 138 ? 7.726 22.944 -28.507 1.00 59.44 138 VAL A CA 1
ATOM 1066 C C . VAL A 1 138 ? 7.424 23.488 -27.113 1.00 59.44 138 VAL A C 1
ATOM 1068 O O . VAL A 1 138 ? 7.806 22.891 -26.106 1.00 59.44 138 VAL A O 1
ATOM 1071 N N . TYR A 1 139 ? 6.750 24.636 -27.042 1.00 53.12 139 TYR A N 1
ATOM 1072 C CA . TYR A 1 139 ? 6.145 25.116 -25.800 1.00 53.12 139 TYR A CA 1
ATOM 1073 C C . TYR A 1 139 ? 4.882 24.292 -25.527 1.00 53.12 139 TYR A C 1
ATOM 1075 O O . TYR A 1 139 ? 3.970 24.350 -26.336 1.00 53.12 139 TYR A O 1
ATOM 1083 N N . GLY A 1 140 ? 4.884 23.541 -24.416 1.00 45.81 140 GLY A N 1
ATOM 1084 C CA . GLY A 1 140 ? 3.727 23.045 -23.649 1.00 45.81 140 GLY A CA 1
ATOM 1085 C C . GLY A 1 140 ? 2.507 22.508 -24.410 1.00 45.81 140 GLY A C 1
ATOM 1086 O O . GLY A 1 140 ? 1.815 23.246 -25.094 1.00 45.81 140 GLY A O 1
ATOM 1087 N N . TYR A 1 141 ? 2.168 21.236 -24.185 1.00 46.06 141 TYR A N 1
ATOM 1088 C CA . TYR A 1 141 ? 0.806 20.756 -24.431 1.00 46.06 141 TYR A CA 1
ATOM 1089 C C . TYR A 1 141 ? -0.162 21.509 -23.500 1.00 46.06 141 TYR A C 1
ATOM 1091 O O . TYR A 1 141 ? 0.037 21.462 -22.283 1.00 46.06 141 TYR A O 1
ATOM 1099 N N . ASP A 1 142 ? -1.153 22.198 -24.076 1.00 42.91 142 ASP A N 1
ATOM 1100 C CA . ASP A 1 142 ? -2.343 22.700 -23.366 1.00 42.91 142 ASP A CA 1
ATOM 1101 C C . ASP A 1 142 ? -3.226 21.543 -22.862 1.00 42.91 142 ASP A C 1
ATOM 1103 O O . ASP A 1 142 ? -3.358 20.524 -23.588 1.00 42.91 142 ASP A O 1
#

Secondary structure (DSSP, 8-state):
-HHHHHHHHHHHTS-GGG--TT-EE-HHHHHHHHHHTT----HHHHHHHHHHH---TTSPEEHHHHHHHHHHHHHHHHHHTSTTSB-SSPPTTS---TTB-B--TT-SSPBPPPTT--HHHHHHHTSPPPTT----------